Protein AF-A0A2W5A546-F1 (afdb_monomer_lite)

Foldseek 3Di:
DDDDFWFWKAFDVVAWDADPVGDIGDGPDIDGDDPVVVVCVVVVGMDRPDRPPVDD

Organism: NCBI:txid397260

Secondary structure (DSSP, 8-state):
----PPPEEEEPTT-EEE-TTS-EEETT--EE--HHHHHHHHTTSEEEEE------

InterPro domains:
  IPR024400 Protein of unknown function DUF2635 [PF10948] (12-51)

pLDDT: mean 72.46, std 13.8, range [35.5, 87.69]

Sequence (56 aa):
MTEKVFVEIRAAEGCRVRHPGGALLTGPDAVEWSSYWQRRLDDGDIELASEKKKGN

Structure (mmCIF, N/CA/C/O backbone):
data_AF-A0A2W5A546-F1
#
_entry.id   AF-A0A2W5A546-F1
#
loop_
_atom_site.group_PDB
_atom_site.id
_atom_site.type_symbol
_atom_site.label_atom_id
_atom_site.label_alt_id
_atom_site.label_comp_id
_atom_site.label_asym_id
_atom_site.label_entity_id
_atom_site.label_seq_id
_atom_site.pdbx_PDB_ins_code
_atom_site.Cartn_x
_atom_site.Cartn_y
_atom_site.Cartn_z
_atom_site.occupancy
_atom_site.B_iso_or_equiv
_atom_site.auth_seq_id
_atom_site.auth_comp_id
_atom_site.auth_asym_id
_atom_site.auth_atom_id
_atom_site.pdbx_PDB_model_num
ATOM 1 N N . MET A 1 1 ? 6.961 11.344 -27.300 1.00 41.28 1 MET A N 1
ATOM 2 C CA . MET A 1 1 ? 7.701 11.008 -26.066 1.00 41.28 1 MET A CA 1
ATOM 3 C C . MET A 1 1 ? 6.669 10.455 -25.107 1.00 41.28 1 MET A C 1
ATOM 5 O O . MET A 1 1 ? 5.717 11.164 -24.828 1.00 41.28 1 MET A O 1
ATOM 9 N N . THR A 1 2 ? 6.752 9.180 -24.737 1.00 50.69 2 THR A N 1
ATOM 10 C CA . THR A 1 2 ? 5.722 8.540 -23.908 1.00 50.69 2 THR A CA 1
ATOM 11 C C . THR A 1 2 ? 5.898 9.015 -22.471 1.00 50.69 2 THR A C 1
ATOM 13 O O . THR A 1 2 ? 6.896 8.686 -21.831 1.00 50.69 2 THR A O 1
ATOM 16 N N . GLU A 1 3 ? 4.981 9.850 -21.994 1.00 54.94 3 GLU A N 1
ATOM 17 C CA . GLU A 1 3 ? 4.958 10.305 -20.607 1.00 54.94 3 GLU A CA 1
ATOM 18 C C . GLU A 1 3 ? 4.791 9.091 -19.685 1.00 54.94 3 GLU A C 1
ATOM 20 O O . GLU A 1 3 ? 3.832 8.328 -19.804 1.00 54.94 3 GLU A O 1
ATOM 25 N N . LYS A 1 4 ? 5.759 8.873 -18.789 1.00 56.84 4 LYS A N 1
ATOM 26 C CA . LYS A 1 4 ? 5.640 7.853 -17.746 1.00 56.84 4 LYS A CA 1
ATOM 27 C C . LYS A 1 4 ? 4.763 8.419 -16.636 1.00 56.84 4 LYS A C 1
ATOM 29 O O . LYS A 1 4 ? 5.200 9.287 -15.884 1.00 56.84 4 LYS A O 1
ATOM 34 N N . VAL A 1 5 ? 3.525 7.946 -16.570 1.00 56.66 5 VAL A N 1
ATOM 35 C CA . VAL A 1 5 ? 2.632 8.185 -15.435 1.00 56.66 5 VAL A CA 1
ATOM 36 C C . VAL A 1 5 ? 3.126 7.325 -14.276 1.00 56.66 5 VAL A C 1
ATOM 38 O O . VAL A 1 5 ? 3.167 6.102 -14.392 1.00 56.66 5 VAL A O 1
ATOM 41 N N . PHE A 1 6 ? 3.516 7.961 -13.175 1.00 63.66 6 PHE A N 1
ATOM 42 C CA . PHE A 1 6 ? 3.836 7.278 -11.926 1.00 63.66 6 PHE A CA 1
ATOM 43 C C . PHE A 1 6 ? 2.651 7.464 -10.982 1.00 63.66 6 PHE A C 1
ATOM 45 O O . PHE A 1 6 ? 2.300 8.592 -10.639 1.00 63.66 6 PHE A O 1
ATOM 52 N N . VAL A 1 7 ? 2.006 6.361 -10.610 1.00 67.56 7 VAL A N 1
ATOM 53 C CA . VAL A 1 7 ? 0.948 6.362 -9.596 1.00 67.56 7 VAL A CA 1
ATOM 54 C C . VAL A 1 7 ? 1.609 6.074 -8.253 1.00 67.56 7 VAL A C 1
ATOM 56 O O . VAL A 1 7 ? 2.255 5.038 -8.092 1.00 67.56 7 VAL A O 1
ATOM 59 N N . GLU A 1 8 ? 1.476 7.015 -7.320 1.00 75.94 8 GLU A N 1
ATOM 60 C CA . GLU A 1 8 ? 2.013 6.924 -5.963 1.00 75.94 8 GLU A CA 1
ATOM 61 C C . GLU A 1 8 ? 0.924 6.423 -5.001 1.00 75.94 8 GLU A C 1
ATOM 63 O O . GLU A 1 8 ? -0.208 6.918 -4.996 1.00 75.94 8 GLU A O 1
ATOM 68 N N . ILE A 1 9 ? 1.273 5.448 -4.163 1.00 80.69 9 ILE A N 1
ATOM 69 C CA . ILE A 1 9 ? 0.383 4.842 -3.158 1.00 80.69 9 ILE A CA 1
ATOM 70 C C . ILE A 1 9 ? 1.034 4.805 -1.789 1.00 80.69 9 ILE A C 1
ATOM 72 O O . ILE A 1 9 ? 2.256 4.733 -1.691 1.00 80.69 9 ILE A O 1
ATOM 76 N N . ARG A 1 10 ? 0.206 4.772 -0.749 1.00 84.62 10 ARG A N 1
ATOM 77 C CA . ARG A 1 10 ? 0.630 4.762 0.654 1.00 84.62 10 ARG A CA 1
ATOM 78 C C . ARG A 1 10 ? -0.115 3.696 1.445 1.00 84.62 10 ARG A C 1
ATOM 80 O O . ARG A 1 10 ? -1.253 3.368 1.115 1.00 84.62 10 ARG A O 1
ATOM 87 N N . ALA A 1 11 ? 0.505 3.176 2.500 1.00 83.56 11 ALA A N 1
ATOM 88 C CA . ALA A 1 11 ? -0.206 2.311 3.436 1.00 83.56 11 ALA A CA 1
ATOM 89 C C . ALA A 1 11 ? -1.295 3.107 4.167 1.00 83.56 11 ALA A C 1
ATOM 91 O O . ALA A 1 11 ? -1.074 4.268 4.522 1.00 83.56 11 ALA A O 1
ATOM 92 N N . ALA A 1 12 ? -2.451 2.481 4.401 1.00 80.81 12 ALA A N 1
ATOM 93 C CA . ALA A 1 12 ? -3.486 3.079 5.234 1.00 80.81 12 ALA A CA 1
ATOM 94 C C . ALA A 1 12 ? -2.955 3.323 6.659 1.00 80.81 12 ALA A C 1
ATOM 96 O O . ALA A 1 12 ? -2.036 2.640 7.129 1.00 80.81 12 ALA A O 1
ATOM 97 N N . GLU A 1 13 ? -3.516 4.306 7.361 1.00 80.38 13 GLU A N 1
ATOM 98 C CA . GLU A 1 13 ? -3.100 4.605 8.731 1.00 80.38 13 GLU A CA 1
ATOM 99 C C . GLU A 1 13 ? -3.303 3.378 9.639 1.00 80.38 13 GLU A C 1
ATOM 101 O O . GLU A 1 13 ? -4.366 2.764 9.659 1.00 80.38 13 GLU A O 1
ATOM 106 N N . GLY A 1 14 ? -2.254 2.979 10.364 1.00 79.62 14 GLY A N 1
ATOM 107 C CA . GLY A 1 14 ? -2.267 1.769 11.196 1.00 79.62 14 GLY A CA 1
ATOM 108 C C . GLY A 1 14 ? -2.009 0.455 10.444 1.00 79.62 14 GLY A C 1
ATOM 109 O O . GLY A 1 14 ? -1.761 -0.565 11.092 1.00 79.62 14 GLY A O 1
ATOM 110 N N . CYS A 1 15 ? -1.968 0.471 9.110 1.00 74.75 15 CYS A N 1
ATOM 111 C CA . CYS A 1 15 ? -1.625 -0.685 8.284 1.00 74.75 15 CYS A CA 1
ATOM 112 C C . CYS A 1 15 ? -0.115 -0.774 8.009 1.00 74.75 15 CYS A C 1
ATOM 114 O O . CYS A 1 15 ? 0.621 0.216 7.986 1.00 74.75 15 CYS A O 1
ATOM 116 N N . ARG A 1 16 ? 0.370 -2.002 7.798 1.00 81.31 16 ARG A N 1
ATOM 117 C CA . ARG A 1 16 ? 1.759 -2.294 7.412 1.00 81.31 16 ARG A CA 1
ATOM 118 C C . ARG A 1 16 ? 1.752 -3.219 6.213 1.00 81.31 16 ARG A C 1
ATOM 120 O O . ARG A 1 16 ? 1.399 -4.390 6.344 1.00 81.31 16 ARG A O 1
ATOM 127 N N . VAL A 1 17 ? 2.182 -2.718 5.061 1.00 84.00 17 VAL A N 1
ATOM 128 C CA . VAL A 1 17 ? 2.141 -3.497 3.821 1.00 84.00 17 VAL A CA 1
ATOM 129 C C . VAL A 1 17 ? 3.548 -3.865 3.395 1.00 84.00 17 VAL A C 1
ATOM 131 O O . VAL A 1 17 ? 4.423 -3.021 3.236 1.00 84.00 17 VAL A O 1
ATOM 134 N N . ARG A 1 18 ? 3.801 -5.162 3.230 1.00 82.69 18 ARG A N 1
ATOM 135 C CA . ARG A 1 18 ? 5.114 -5.650 2.802 1.00 82.69 18 ARG A CA 1
ATOM 136 C C . ARG A 1 18 ? 5.239 -5.506 1.288 1.00 82.69 18 ARG A C 1
ATOM 138 O O . ARG A 1 18 ? 4.417 -6.047 0.568 1.00 82.69 18 ARG A O 1
ATOM 145 N N . HIS A 1 19 ? 6.259 -4.817 0.804 1.00 80.00 19 HIS A N 1
ATOM 146 C CA . HIS A 1 19 ? 6.659 -4.794 -0.598 1.00 80.00 19 HIS A CA 1
ATOM 147 C C . HIS A 1 19 ? 7.109 -6.206 -1.039 1.00 80.00 19 HIS A C 1
ATOM 149 O O . HIS A 1 19 ? 7.757 -6.911 -0.259 1.00 8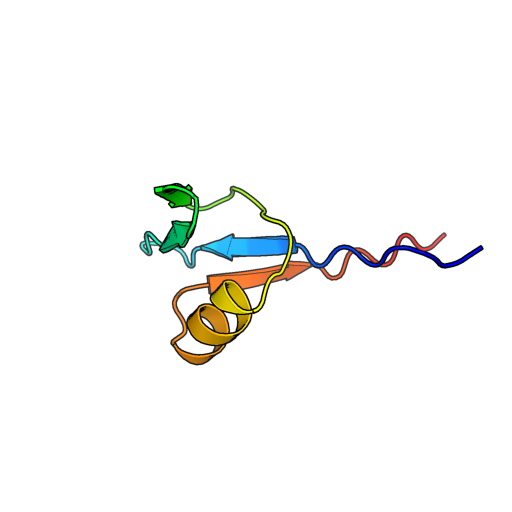0.00 19 HIS A O 1
ATOM 155 N N . PRO A 1 20 ? 6.839 -6.639 -2.284 1.00 72.88 20 PRO A N 1
ATOM 156 C CA . PRO A 1 20 ? 7.263 -7.954 -2.784 1.00 72.88 20 PRO A CA 1
ATOM 157 C C . PRO A 1 20 ? 8.790 -8.146 -2.759 1.00 72.88 20 PRO A C 1
ATOM 159 O O . PRO A 1 20 ? 9.276 -9.242 -2.512 1.00 72.88 20 PRO A O 1
ATOM 162 N N . GLY A 1 21 ? 9.553 -7.064 -2.923 1.00 78.19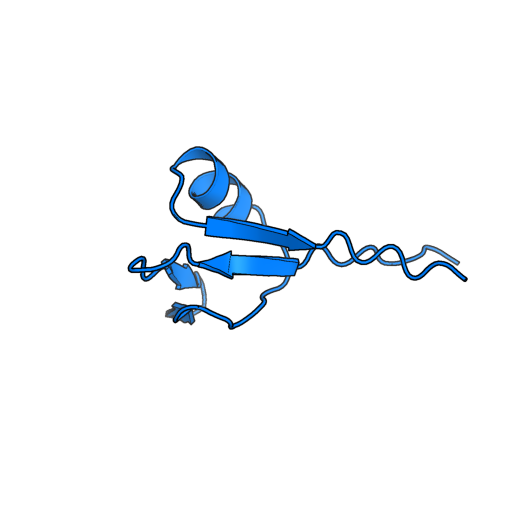 21 GLY A N 1
ATOM 163 C CA . GLY A 1 21 ? 11.011 -7.014 -2.728 1.00 78.19 21 GLY A CA 1
ATOM 164 C C . GLY A 1 21 ? 11.489 -7.046 -1.265 1.00 78.19 21 GLY A C 1
ATOM 165 O O . GLY A 1 21 ? 12.666 -6.825 -1.013 1.00 78.19 21 GLY A O 1
ATOM 166 N N . GLY A 1 22 ? 10.598 -7.271 -0.296 1.00 78.69 22 GLY A N 1
ATOM 167 C CA . GLY A 1 22 ? 10.940 -7.487 1.115 1.00 78.69 22 GLY A CA 1
ATOM 168 C C . GLY A 1 22 ? 10.911 -6.246 2.011 1.00 78.69 22 GLY A C 1
ATOM 169 O O . GLY A 1 22 ? 10.845 -6.397 3.231 1.00 78.69 22 GLY A O 1
ATOM 170 N N . ALA A 1 23 ? 10.899 -5.036 1.444 1.00 81.38 23 ALA A N 1
ATOM 171 C CA . ALA A 1 23 ? 10.728 -3.803 2.215 1.00 81.38 23 ALA A CA 1
ATOM 172 C C . ALA A 1 23 ? 9.344 -3.751 2.889 1.00 81.38 23 ALA A C 1
ATOM 174 O O . ALA A 1 23 ? 8.377 -4.310 2.382 1.00 81.38 23 ALA A O 1
ATOM 175 N N . LEU A 1 24 ? 9.224 -3.093 4.038 1.00 78.44 24 LEU A N 1
ATOM 176 C CA . LEU A 1 24 ? 7.941 -2.840 4.696 1.00 78.44 24 LEU A CA 1
ATOM 177 C C . LEU A 1 24 ? 7.584 -1.375 4.488 1.00 78.44 24 LEU A C 1
ATOM 179 O O . LEU A 1 24 ? 8.360 -0.509 4.873 1.00 78.44 24 LEU A O 1
ATOM 183 N N . LEU A 1 25 ? 6.423 -1.116 3.894 1.00 76.88 25 LEU A N 1
ATOM 184 C CA . LEU A 1 25 ? 5.858 0.222 3.877 1.00 76.88 25 LEU A CA 1
ATOM 185 C C . LEU A 1 25 ? 5.262 0.530 5.237 1.00 76.88 25 LEU A C 1
ATOM 187 O O . LEU A 1 25 ? 4.409 -0.205 5.750 1.00 76.88 25 LEU A O 1
ATOM 191 N N . THR A 1 26 ? 5.714 1.644 5.789 1.00 66.69 26 THR A N 1
ATOM 192 C CA . THR A 1 26 ? 5.212 2.213 7.027 1.00 66.69 26 THR A CA 1
ATOM 193 C C . THR A 1 26 ? 4.635 3.580 6.714 1.00 66.69 26 THR A C 1
ATOM 195 O O . THR A 1 26 ? 5.379 4.518 6.478 1.00 66.69 26 THR A O 1
ATOM 198 N N . GLY A 1 27 ? 3.308 3.695 6.711 1.00 68.81 27 GLY A N 1
ATOM 199 C CA . GLY A 1 27 ? 2.614 4.981 6.613 1.00 68.81 27 GLY A CA 1
ATOM 200 C C . GLY A 1 27 ? 2.993 5.825 5.383 1.00 68.81 27 GLY A C 1
ATOM 201 O O . GLY A 1 27 ? 2.672 5.405 4.271 1.00 68.81 27 GLY A O 1
ATOM 202 N N . PRO A 1 28 ? 3.605 7.021 5.560 1.00 59.50 28 PRO A N 1
ATOM 203 C CA . PRO A 1 28 ? 3.657 8.067 4.532 1.00 59.50 28 PRO A CA 1
ATOM 204 C C . PRO A 1 28 ? 4.582 7.766 3.350 1.00 59.50 28 PRO A C 1
ATOM 206 O O . PRO A 1 28 ? 4.651 8.579 2.429 1.00 59.50 28 PRO 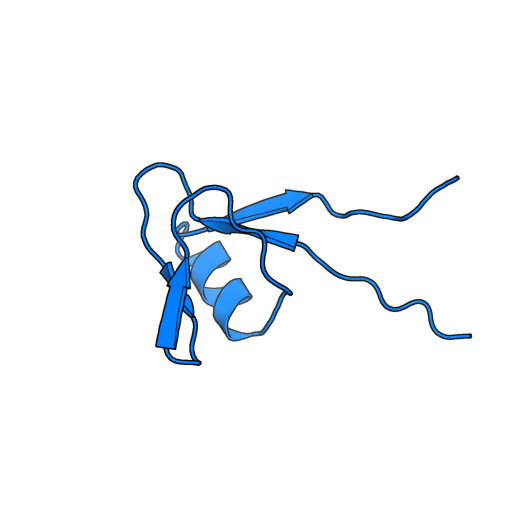A O 1
ATOM 209 N N . ASP A 1 29 ? 5.305 6.648 3.372 1.00 65.94 29 ASP A N 1
ATOM 210 C CA . ASP A 1 29 ? 6.127 6.240 2.243 1.00 65.94 29 ASP A CA 1
ATOM 211 C C . ASP A 1 29 ? 5.244 6.022 1.006 1.00 65.94 29 ASP A C 1
ATOM 213 O O . ASP A 1 29 ? 4.283 5.251 1.022 1.00 65.94 29 ASP A O 1
ATOM 217 N N . ALA A 1 30 ? 5.574 6.732 -0.070 1.00 69.44 30 ALA A N 1
ATOM 218 C CA . ALA A 1 30 ? 4.970 6.531 -1.372 1.00 69.44 30 ALA A CA 1
ATOM 219 C C . ALA A 1 30 ? 5.786 5.496 -2.151 1.00 69.44 30 ALA A C 1
ATOM 221 O O . ALA A 1 30 ? 7.014 5.584 -2.205 1.00 69.44 30 ALA A O 1
ATOM 222 N N . VAL A 1 31 ? 5.121 4.530 -2.783 1.00 75.06 31 VAL A N 1
ATOM 223 C CA . VAL A 1 31 ? 5.782 3.617 -3.728 1.00 75.06 31 VAL A CA 1
ATOM 224 C C . VAL A 1 31 ? 5.162 3.665 -5.108 1.00 75.06 31 VAL A C 1
ATOM 226 O O . VAL A 1 31 ? 4.001 4.033 -5.282 1.00 75.06 31 VAL A O 1
ATOM 229 N N . GLU A 1 32 ? 5.968 3.269 -6.090 1.00 78.81 32 GLU A N 1
ATOM 230 C CA . GLU A 1 32 ? 5.521 3.085 -7.460 1.00 78.81 32 GLU A CA 1
ATOM 231 C C . GLU A 1 32 ? 4.504 1.942 -7.545 1.00 78.81 32 GLU A C 1
ATOM 233 O O . GLU A 1 32 ? 4.677 0.850 -6.988 1.00 78.81 32 GLU A O 1
ATOM 238 N N . TRP A 1 33 ? 3.434 2.217 -8.278 1.00 79.94 33 TRP A N 1
ATOM 239 C CA . TRP A 1 33 ? 2.377 1.269 -8.562 1.00 79.94 33 TRP A CA 1
ATOM 240 C C . TRP A 1 33 ? 2.862 -0.005 -9.270 1.00 79.94 33 TRP A C 1
ATOM 242 O O . TRP A 1 33 ? 3.652 0.023 -10.208 1.00 79.94 33 TRP A O 1
ATOM 252 N N . SER A 1 34 ? 2.315 -1.148 -8.855 1.00 79.25 34 SER A N 1
ATOM 253 C CA . SER A 1 34 ? 2.581 -2.468 -9.431 1.00 79.25 34 SER A CA 1
ATOM 254 C C . SER A 1 34 ? 1.360 -3.373 -9.248 1.00 79.25 34 SER A C 1
ATOM 256 O O . SER A 1 34 ? 0.474 -3.077 -8.445 1.00 79.25 34 SER A O 1
ATOM 258 N N . SER A 1 35 ? 1.313 -4.517 -9.935 1.00 79.94 35 SER A N 1
ATOM 259 C CA . SER A 1 35 ? 0.198 -5.473 -9.819 1.00 79.94 35 SER A CA 1
ATOM 260 C C . SER A 1 35 ? -0.010 -6.008 -8.396 1.00 79.94 35 SER A C 1
ATOM 262 O O . SER A 1 35 ? -1.120 -6.388 -8.035 1.00 79.94 35 SER A O 1
ATOM 264 N N . TYR A 1 36 ? 1.043 -6.025 -7.571 1.00 84.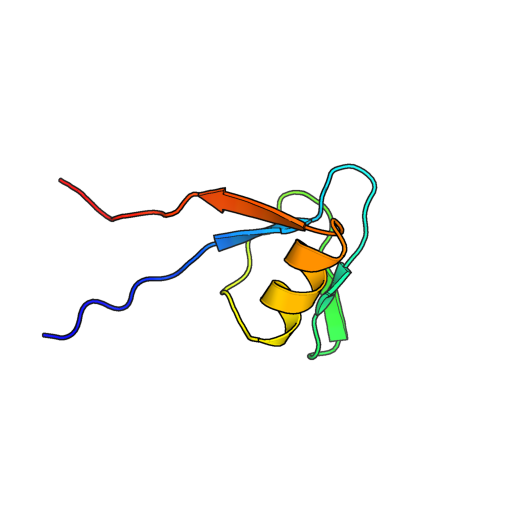38 36 TYR A N 1
ATOM 265 C CA . TYR A 1 36 ? 0.938 -6.374 -6.154 1.00 84.38 36 TYR A CA 1
ATOM 266 C C . TYR A 1 36 ? 0.083 -5.362 -5.384 1.00 84.38 36 TYR A C 1
ATOM 268 O O . TYR A 1 36 ? -0.723 -5.730 -4.532 1.00 84.38 36 TYR A O 1
ATOM 276 N N . TRP A 1 37 ? 0.256 -4.087 -5.714 1.00 84.00 37 TRP A N 1
ATOM 277 C CA . TRP A 1 37 ? -0.390 -2.982 -5.034 1.00 84.00 37 TRP A CA 1
ATOM 278 C C . TRP A 1 37 ? -1.858 -2.837 -5.388 1.00 84.00 37 TRP A C 1
ATOM 280 O O . TRP A 1 37 ? -2.645 -2.576 -4.490 1.00 84.00 37 TRP A O 1
ATOM 290 N N . GLN A 1 38 ? -2.244 -3.112 -6.636 1.00 83.56 38 GLN A N 1
ATOM 291 C CA . GLN A 1 38 ? -3.659 -3.205 -7.012 1.00 83.56 38 GLN A CA 1
ATOM 292 C C . GLN A 1 38 ? -4.408 -4.144 -6.062 1.00 83.56 38 GLN A C 1
ATOM 294 O O . GLN A 1 38 ? -5.417 -3.765 -5.489 1.00 83.56 38 GLN A O 1
ATOM 299 N N . ARG A 1 39 ? -3.851 -5.332 -5.802 1.00 86.38 39 ARG A N 1
ATOM 300 C CA . ARG A 1 39 ? -4.485 -6.301 -4.905 1.00 86.38 39 ARG A CA 1
ATOM 301 C C . ARG A 1 39 ? -4.634 -5.772 -3.479 1.00 86.38 39 ARG A C 1
ATOM 303 O O . ARG A 1 39 ? -5.661 -5.976 -2.856 1.00 86.38 39 ARG A O 1
ATOM 310 N N . ARG A 1 40 ? -3.620 -5.057 -2.988 1.00 87.69 40 ARG A N 1
ATOM 311 C CA . ARG A 1 40 ? -3.648 -4.420 -1.664 1.00 87.69 40 ARG A CA 1
ATOM 312 C C . ARG A 1 40 ? -4.628 -3.253 -1.594 1.00 87.69 40 ARG A C 1
ATOM 314 O O . ARG A 1 40 ? -5.170 -2.998 -0.526 1.00 87.69 40 ARG A O 1
ATOM 321 N N . LEU A 1 41 ? -4.845 -2.555 -2.707 1.00 85.38 41 LEU A N 1
ATOM 322 C CA . LEU A 1 41 ? -5.868 -1.520 -2.819 1.00 85.38 41 LEU A CA 1
ATOM 323 C C . LEU A 1 41 ? -7.262 -2.149 -2.731 1.00 85.38 41 LEU A C 1
ATOM 325 O O . LEU A 1 41 ? -8.088 -1.664 -1.968 1.00 85.38 41 LEU A O 1
ATOM 329 N N . ASP A 1 42 ? -7.495 -3.250 -3.454 1.00 86.44 42 ASP A N 1
ATOM 330 C CA . ASP A 1 42 ? -8.746 -4.019 -3.385 1.00 86.44 42 ASP A CA 1
ATOM 331 C C . ASP A 1 42 ? -8.999 -4.606 -1.982 1.00 86.44 42 ASP A C 1
ATOM 333 O O . ASP A 1 42 ? -10.135 -4.605 -1.512 1.00 86.44 42 ASP A O 1
ATOM 337 N N . ASP A 1 43 ? -7.945 -5.048 -1.288 1.00 86.50 43 ASP A N 1
ATOM 338 C CA . ASP A 1 43 ? -8.020 -5.532 0.099 1.00 86.50 43 ASP A CA 1
ATOM 339 C C . ASP A 1 43 ? -8.265 -4.391 1.122 1.00 86.50 43 ASP A C 1
ATOM 341 O O . ASP A 1 43 ? -8.638 -4.657 2.264 1.00 86.50 43 ASP A O 1
ATOM 345 N N . GLY A 1 44 ? -8.072 -3.121 0.734 1.00 83.06 44 GLY A N 1
ATOM 346 C CA . GLY A 1 44 ? -8.192 -1.952 1.618 1.00 83.06 44 GLY A CA 1
ATOM 347 C C . GLY A 1 44 ? -6.968 -1.687 2.508 1.00 83.06 44 GLY A C 1
ATOM 348 O O . GLY A 1 44 ? -7.044 -0.906 3.455 1.00 83.06 44 GLY A O 1
ATOM 349 N N . ASP A 1 45 ? -5.828 -2.317 2.212 1.00 85.50 45 ASP A N 1
ATOM 350 C CA . ASP A 1 45 ? -4.574 -2.173 2.968 1.00 85.50 45 ASP A CA 1
ATOM 351 C C . ASP A 1 45 ? -3.823 -0.858 2.651 1.00 85.50 45 ASP A C 1
ATOM 353 O O . ASP A 1 45 ? -2.971 -0.407 3.428 1.00 85.50 45 ASP A O 1
ATOM 357 N N . ILE A 1 46 ? -4.088 -0.261 1.484 1.00 85.50 46 ILE A N 1
ATOM 358 C CA . ILE A 1 46 ? -3.409 0.939 0.966 1.00 85.50 46 ILE A CA 1
ATOM 359 C C . ILE A 1 46 ? -4.402 1.952 0.388 1.00 85.50 46 ILE A C 1
ATOM 361 O O . ILE A 1 46 ? -5.528 1.608 0.044 1.00 85.50 46 ILE A O 1
ATOM 365 N N . GLU A 1 47 ? -3.939 3.185 0.189 1.00 82.44 47 GLU A N 1
ATOM 366 C CA . GLU A 1 47 ? -4.674 4.260 -0.479 1.00 82.44 47 GLU A CA 1
ATOM 367 C C . GLU A 1 47 ? -3.851 4.878 -1.622 1.00 82.44 47 GLU A C 1
ATOM 369 O O . GLU A 1 47 ? -2.617 4.936 -1.568 1.00 82.44 47 GLU A O 1
ATOM 374 N N . LEU A 1 48 ? -4.537 5.403 -2.644 1.00 80.06 48 LEU A N 1
ATOM 375 C CA . LEU A 1 48 ? -3.922 6.240 -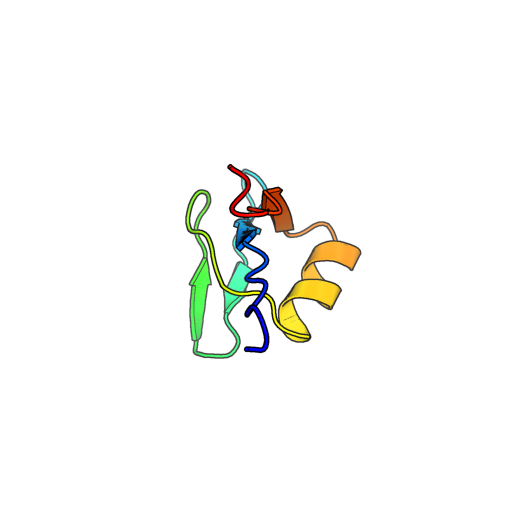3.679 1.00 80.06 48 LEU A CA 1
ATOM 376 C C . LEU A 1 48 ? -3.488 7.573 -3.045 1.00 80.06 48 LEU A C 1
ATOM 378 O O . LEU A 1 48 ? -4.327 8.351 -2.594 1.00 80.06 48 LEU A O 1
ATOM 382 N N . ALA A 1 49 ? -2.180 7.840 -2.989 1.00 72.25 49 ALA A N 1
ATOM 383 C CA . ALA A 1 49 ? -1.644 9.027 -2.319 1.00 72.25 49 ALA A CA 1
ATOM 384 C C . ALA A 1 49 ? -1.884 10.303 -3.147 1.00 72.25 49 ALA A C 1
ATOM 386 O O . ALA A 1 49 ? -2.167 11.372 -2.607 1.00 72.25 49 ALA A O 1
ATOM 387 N N . SER A 1 50 ? -1.778 10.188 -4.469 1.00 60.94 50 SER A N 1
ATOM 388 C CA . SER A 1 50 ? -2.208 11.176 -5.459 1.00 60.94 50 SER A CA 1
ATOM 389 C C . SER A 1 50 ? -1.837 10.657 -6.841 1.00 60.94 50 SER A C 1
ATOM 391 O O . SER A 1 50 ? -0.701 10.238 -7.060 1.00 60.94 50 SER A O 1
ATOM 393 N N . GLU A 1 51 ? -2.737 10.766 -7.815 1.00 58.03 51 GLU A N 1
ATOM 394 C CA . GLU A 1 51 ? -2.304 10.806 -9.209 1.00 58.03 51 GLU A CA 1
ATOM 395 C C . GLU A 1 51 ? -1.610 12.151 -9.431 1.00 58.03 51 GLU A C 1
ATOM 397 O O . GLU A 1 51 ? -2.251 13.163 -9.723 1.00 58.03 51 GLU A O 1
ATOM 402 N N . LYS A 1 52 ? -0.282 12.192 -9.285 1.00 49.16 52 LYS A N 1
ATOM 403 C CA . LYS A 1 52 ? 0.495 13.337 -9.758 1.00 49.16 52 LYS A CA 1
ATOM 404 C C . LYS A 1 52 ? 0.475 13.335 -11.287 1.00 49.16 52 LYS A C 1
ATOM 406 O O . LYS A 1 52 ? 1.429 12.940 -11.951 1.00 49.16 52 LYS A O 1
ATOM 411 N N . LYS A 1 53 ? -0.607 13.849 -11.876 1.00 46.03 53 LYS A N 1
ATOM 412 C CA . LYS A 1 53 ? -0.509 14.463 -13.199 1.00 46.03 53 LYS A CA 1
ATOM 413 C C . LYS A 1 53 ? 0.405 15.666 -13.023 1.00 46.03 53 LYS A C 1
ATOM 415 O O . LYS A 1 53 ? 0.040 16.629 -12.352 1.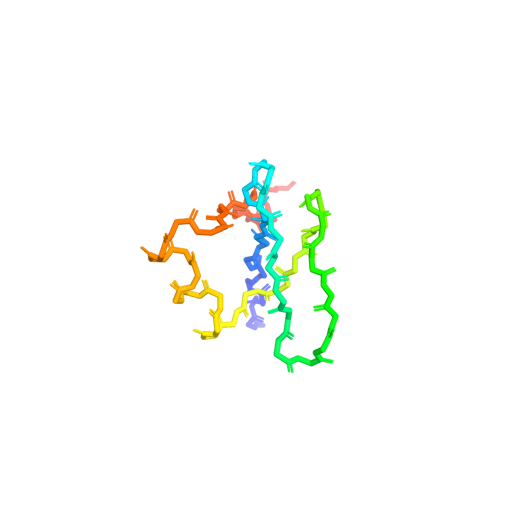00 46.03 53 LYS A O 1
ATOM 420 N N . LYS A 1 54 ? 1.621 15.603 -13.565 1.00 43.59 54 LYS A N 1
ATOM 421 C CA . LYS A 1 54 ? 2.491 16.777 -13.635 1.00 43.59 54 LYS A CA 1
ATOM 422 C C . LYS A 1 54 ? 1.832 17.757 -14.611 1.00 43.59 54 LYS A C 1
ATOM 424 O O . LYS A 1 54 ? 2.036 17.654 -15.811 1.00 43.59 54 LYS A O 1
ATOM 429 N N . GLY A 1 55 ? 0.973 18.632 -14.099 1.00 41.72 55 GLY A N 1
ATOM 430 C CA . GLY A 1 55 ? 0.203 19.584 -14.892 1.00 41.72 55 GLY A CA 1
ATOM 431 C C . GLY A 1 55 ? 0.229 20.963 -14.255 1.00 41.72 55 GLY A C 1
ATOM 432 O O . GLY A 1 55 ? -0.627 21.270 -13.432 1.00 41.72 55 GLY A O 1
ATOM 433 N N . ASN A 1 56 ? 1.253 21.754 -14.571 1.00 35.50 56 ASN A N 1
ATOM 434 C CA . ASN A 1 56 ? 1.202 22.855 -15.546 1.00 35.50 56 ASN A CA 1
ATOM 435 C C . ASN A 1 56 ? 2.525 23.631 -15.478 1.00 35.50 56 ASN A C 1
ATOM 437 O O . ASN A 1 56 ? 2.863 24.108 -14.372 1.00 35.50 56 ASN A O 1
#

Radius of gyration: 11.9 Å; chains: 1; bounding box: 20×31×37 Å